Protein AF-A0A7C2A6A9-F1 (afdb_monomer_lite)

pLDDT: mean 86.26, std 9.75, range [48.38, 95.75]

Secondary structure (DSSP, 8-state):
----HHHHHHHHHHHHHHHHHHHHHHHHH-HHHHHHHHHHHHT---TTS-----HHHHHHHHHHHHHHHHHHHHHHHH--

Foldseek 3Di:
DLDPLQVQLLVQLVVQLVVLVVLLVCCVVPVQVSQVVVCVVVVHPCNPPPDDCDPVNSVVCSVVRSVVRSVVSSVVSVVD

Sequence (80 aa):
MKLNSANFALAASLTTAIVWVACSFLVVMLPQATMIASGDMIHMDIQNMMWSLTLSGFIKGLILWSLSVGLSAWIFCGNI

InterPro domains:
  IPR044020 Protein of unknown function DUF5676 [PF18926] (4-77)

Radius of gyration: 15.55 Å; chains: 1; bounding box: 36×20×37 Å

Organism: NCBI:txid230105

Structure (mmCIF, N/CA/C/O backbone):
data_AF-A0A7C2A6A9-F1
#
_entry.id   AF-A0A7C2A6A9-F1
#
loop_
_atom_site.group_PDB
_atom_site.id
_atom_site.type_symbol
_atom_site.label_atom_id
_atom_site.label_alt_id
_atom_site.label_comp_id
_atom_site.label_asym_id
_atom_site.label_entity_id
_atom_site.label_seq_id
_atom_site.pdbx_PDB_ins_code
_atom_site.Cartn_x
_atom_site.Cartn_y
_atom_site.Cartn_z
_atom_site.occupancy
_atom_site.B_iso_or_equiv
_atom_site.auth_seq_id
_atom_site.auth_comp_id
_atom_site.auth_asym_id
_atom_site.auth_atom_id
_atom_site.pdbx_PDB_model_num
ATOM 1 N N . MET A 1 1 ? -25.542 -2.587 15.384 1.00 48.38 1 MET A N 1
ATOM 2 C CA . MET A 1 1 ? -24.757 -3.755 15.852 1.00 48.38 1 MET A CA 1
ATOM 3 C C . MET A 1 1 ? -23.771 -3.265 16.902 1.00 48.38 1 MET A C 1
ATOM 5 O O . MET A 1 1 ? -23.168 -2.231 16.666 1.00 48.38 1 MET A O 1
ATOM 9 N N . LYS A 1 2 ? -23.608 -3.957 18.038 1.00 58.22 2 LYS A N 1
ATOM 10 C CA . LYS A 1 2 ? -22.523 -3.674 18.998 1.00 58.22 2 LYS A CA 1
ATOM 11 C C . LYS A 1 2 ? -21.208 -4.185 18.404 1.00 58.22 2 LYS A C 1
ATOM 13 O O . LYS A 1 2 ? -20.841 -5.336 18.622 1.00 58.22 2 LYS A O 1
ATOM 18 N N . LEU A 1 3 ? -20.561 -3.373 17.577 1.00 64.88 3 LEU A N 1
ATOM 19 C CA . LEU A 1 3 ? -19.257 -3.702 17.013 1.00 64.88 3 LEU A CA 1
ATOM 20 C C . LEU A 1 3 ? -18.178 -3.300 18.013 1.00 64.88 3 LEU A C 1
ATOM 22 O O . LEU A 1 3 ? -18.117 -2.160 18.458 1.00 64.88 3 LEU A O 1
ATOM 26 N N . ASN A 1 4 ? -17.336 -4.260 18.386 1.00 83.06 4 ASN A N 1
ATOM 27 C CA . ASN A 1 4 ? -16.139 -3.958 19.151 1.00 83.06 4 ASN A CA 1
ATOM 28 C C . ASN A 1 4 ? -15.177 -3.202 18.223 1.00 83.06 4 ASN A C 1
ATOM 30 O O . ASN A 1 4 ? -14.650 -3.779 17.269 1.00 83.06 4 ASN A O 1
ATOM 34 N N . SER A 1 5 ? -14.989 -1.911 18.496 1.00 80.94 5 SER A N 1
ATOM 35 C CA . SER A 1 5 ? -14.206 -0.992 17.667 1.00 80.94 5 SER A CA 1
ATOM 36 C C . SER A 1 5 ? -12.761 -1.452 17.475 1.00 80.94 5 SER A C 1
ATOM 38 O O . SER A 1 5 ? -12.215 -1.292 16.386 1.00 80.94 5 SER A O 1
ATOM 40 N N . ALA A 1 6 ? -12.161 -2.093 18.482 1.00 82.88 6 ALA A N 1
ATOM 41 C CA . ALA A 1 6 ? -10.813 -2.646 18.383 1.00 82.88 6 ALA A CA 1
ATOM 42 C C . ALA A 1 6 ? -10.759 -3.855 17.434 1.00 82.88 6 ALA A C 1
ATOM 44 O O . ALA A 1 6 ? -9.895 -3.916 16.560 1.00 82.88 6 ALA A O 1
ATOM 45 N N . ASN A 1 7 ? -11.714 -4.784 17.545 1.00 85.94 7 ASN A N 1
ATOM 46 C CA . ASN A 1 7 ? -11.777 -5.948 16.654 1.00 85.94 7 ASN A CA 1
ATOM 47 C C . ASN A 1 7 ? -12.060 -5.538 15.202 1.00 85.94 7 ASN A C 1
ATOM 49 O O . ASN A 1 7 ? -11.493 -6.117 14.277 1.00 85.94 7 ASN A O 1
ATOM 53 N N . PHE A 1 8 ? -12.907 -4.525 14.996 1.00 88.44 8 PHE A N 1
ATOM 54 C CA . PHE A 1 8 ? -13.186 -3.990 13.665 1.00 88.44 8 PHE A CA 1
ATOM 55 C C . PHE A 1 8 ? -11.966 -3.280 13.068 1.00 88.44 8 PHE A C 1
ATOM 57 O O . PHE A 1 8 ? -11.613 -3.543 11.922 1.00 88.44 8 PHE A O 1
ATOM 64 N N . ALA A 1 9 ? -11.279 -2.444 13.852 1.00 88.50 9 ALA A N 1
ATOM 65 C CA . ALA A 1 9 ? -10.056 -1.776 13.416 1.00 88.50 9 ALA A CA 1
ATOM 66 C C . ALA A 1 9 ? -8.952 -2.775 13.032 1.00 88.50 9 ALA A C 1
ATOM 68 O O . ALA A 1 9 ? -8.287 -2.586 12.014 1.00 88.50 9 ALA A O 1
ATOM 69 N N . LEU A 1 10 ? -8.796 -3.865 13.795 1.00 89.56 10 LEU A N 1
ATOM 70 C CA . LEU A 1 10 ? -7.862 -4.944 13.458 1.00 89.56 10 LEU A CA 1
ATOM 71 C C . LEU A 1 10 ? -8.266 -5.698 12.189 1.00 89.56 10 LEU A C 1
ATOM 73 O O . LEU A 1 10 ? -7.418 -5.968 11.345 1.00 89.56 10 LEU A O 1
ATOM 77 N N . ALA A 1 11 ? -9.548 -6.017 12.012 1.00 92.00 11 ALA A N 1
ATOM 78 C CA . ALA A 1 11 ? -10.014 -6.662 10.786 1.00 92.00 11 ALA A CA 1
ATOM 79 C C . ALA A 1 11 ? -9.810 -5.758 9.554 1.00 92.00 11 ALA A C 1
ATOM 81 O O . ALA A 1 11 ? -9.387 -6.226 8.494 1.00 92.00 11 ALA A O 1
ATOM 82 N N . ALA A 1 12 ? -10.059 -4.453 9.694 1.00 92.62 12 ALA A N 1
ATOM 83 C CA . ALA A 1 12 ? -9.877 -3.467 8.633 1.00 92.62 12 ALA A CA 1
ATOM 84 C C . ALA A 1 12 ? -8.395 -3.273 8.260 1.00 92.62 12 ALA A C 1
ATOM 86 O O . ALA A 1 12 ? -8.055 -3.202 7.077 1.00 92.62 12 ALA A O 1
ATOM 87 N N . SER A 1 13 ? -7.489 -3.242 9.242 1.00 92.31 13 SER A N 1
ATOM 88 C CA . SER A 1 13 ? -6.051 -3.144 8.964 1.00 92.31 13 SER A CA 1
ATOM 89 C C . SER A 1 13 ? -5.507 -4.417 8.310 1.00 92.31 13 SER A C 1
ATOM 91 O O . SER A 1 13 ? -4.744 -4.326 7.349 1.00 92.31 13 SER A O 1
ATOM 93 N N . LEU A 1 14 ? -5.951 -5.601 8.752 1.00 94.00 14 LEU A N 1
ATOM 94 C CA . LEU A 1 14 ? -5.513 -6.880 8.186 1.00 94.00 14 LEU A CA 1
ATOM 95 C C . LEU A 1 14 ? -5.983 -7.059 6.736 1.00 94.00 14 LEU A C 1
ATOM 97 O O . LEU A 1 14 ? -5.214 -7.472 5.871 1.00 94.00 14 LEU A O 1
ATOM 101 N N . THR A 1 15 ? -7.239 -6.715 6.453 1.00 94.81 15 THR A N 1
ATOM 102 C CA . THR A 1 15 ? -7.781 -6.751 5.085 1.00 94.81 15 THR A CA 1
ATOM 103 C C . THR A 1 15 ? -7.053 -5.767 4.174 1.00 94.81 15 THR A C 1
ATOM 105 O O . THR A 1 15 ? -6.672 -6.139 3.065 1.00 94.81 15 THR A O 1
ATOM 108 N N . THR A 1 16 ? -6.761 -4.559 4.661 1.00 94.94 16 THR A N 1
ATOM 109 C CA . THR A 1 16 ? -5.950 -3.571 3.929 1.00 94.94 16 THR A CA 1
ATOM 110 C C . THR A 1 16 ? -4.551 -4.101 3.624 1.00 94.94 16 THR A C 1
ATOM 112 O O . THR A 1 16 ? -4.084 -3.965 2.495 1.00 94.94 16 THR A O 1
ATOM 115 N N . ALA A 1 17 ? -3.902 -4.760 4.588 1.00 94.38 17 ALA A N 1
ATOM 116 C CA . ALA A 1 17 ? -2.592 -5.370 4.387 1.00 94.38 17 ALA A CA 1
ATOM 117 C C . ALA A 1 17 ? -2.623 -6.431 3.275 1.00 94.38 17 ALA A C 1
ATOM 119 O O . ALA A 1 17 ? -1.774 -6.415 2.385 1.00 94.38 17 ALA A O 1
ATOM 120 N N . ILE A 1 18 ? -3.627 -7.314 3.279 1.00 95.75 18 ILE A N 1
ATOM 121 C CA . ILE A 1 18 ? -3.793 -8.355 2.251 1.00 95.75 18 ILE A CA 1
ATOM 122 C C . ILE A 1 18 ? -4.000 -7.727 0.867 1.00 95.75 18 ILE A C 1
ATOM 124 O O . ILE A 1 18 ? -3.324 -8.106 -0.092 1.00 95.75 18 ILE A O 1
ATOM 128 N N . VAL A 1 19 ? -4.896 -6.741 0.767 1.00 95.00 19 VAL A N 1
ATOM 129 C CA . VAL A 1 19 ? -5.167 -6.028 -0.490 1.00 95.00 19 VAL A CA 1
ATOM 130 C C . VAL A 1 19 ? -3.913 -5.309 -0.986 1.00 95.00 19 VAL A C 1
ATOM 132 O O . VAL A 1 19 ? -3.597 -5.390 -2.169 1.00 95.00 19 VAL A O 1
ATOM 135 N N . TRP A 1 20 ? -3.140 -4.678 -0.098 1.00 94.00 20 TRP A N 1
ATOM 136 C CA . TRP A 1 20 ? -1.879 -4.027 -0.456 1.00 94.00 20 TRP A CA 1
ATOM 137 C C . TRP A 1 20 ? -0.867 -5.001 -1.067 1.00 94.00 20 TRP A C 1
ATOM 139 O O . TRP A 1 20 ? -0.244 -4.675 -2.082 1.00 94.00 20 TRP A O 1
ATOM 149 N N . VAL A 1 21 ? -0.706 -6.196 -0.485 1.00 94.50 21 VAL A N 1
ATOM 150 C CA . VAL A 1 21 ? 0.191 -7.226 -1.037 1.00 94.50 21 VAL A CA 1
ATOM 151 C C . VAL A 1 21 ? -0.268 -7.656 -2.428 1.00 94.50 21 VAL A C 1
ATOM 153 O O . VAL A 1 21 ? 0.547 -7.684 -3.352 1.00 94.50 21 VAL A O 1
ATOM 156 N N . ALA A 1 22 ? -1.564 -7.926 -2.602 1.00 94.50 22 ALA A N 1
ATOM 157 C CA . ALA A 1 22 ? -2.123 -8.306 -3.897 1.00 94.50 22 ALA A CA 1
ATOM 158 C C . ALA A 1 22 ? -1.937 -7.199 -4.952 1.00 94.50 22 ALA A C 1
ATOM 160 O O . ALA A 1 22 ? -1.471 -7.469 -6.059 1.00 94.50 22 ALA A O 1
ATOM 161 N N . CYS A 1 23 ? -2.221 -5.943 -4.601 1.00 91.50 23 CYS A N 1
ATOM 162 C CA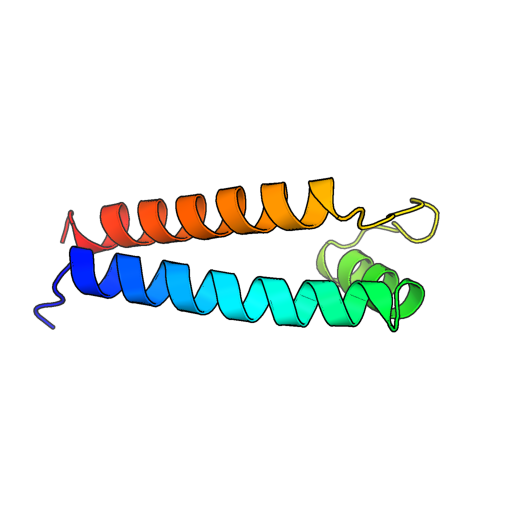 . CYS A 1 23 ? -2.036 -4.803 -5.497 1.00 91.50 23 CYS A CA 1
ATOM 163 C C . CYS A 1 23 ? -0.560 -4.588 -5.854 1.00 91.50 23 CYS A C 1
ATOM 165 O O . CYS A 1 23 ? -0.234 -4.373 -7.018 1.00 91.50 23 CYS A O 1
ATOM 167 N N . SER A 1 24 ? 0.348 -4.702 -4.883 1.00 90.94 24 SER A N 1
ATOM 168 C CA . SER A 1 24 ? 1.789 -4.557 -5.128 1.00 90.94 24 SER A CA 1
ATOM 169 C C . SER A 1 24 ? 2.318 -5.645 -6.061 1.00 90.94 24 SER A C 1
ATOM 171 O O . SER A 1 24 ? 3.144 -5.369 -6.928 1.00 90.94 24 SER A O 1
ATOM 173 N N . PHE A 1 25 ? 1.808 -6.872 -5.927 1.00 91.31 25 PHE A N 1
ATOM 174 C CA . PHE A 1 25 ? 2.132 -7.967 -6.837 1.00 91.31 25 PHE A CA 1
ATOM 175 C C . PHE A 1 25 ? 1.682 -7.669 -8.276 1.00 91.31 25 PHE A C 1
ATOM 177 O O . PHE A 1 25 ? 2.458 -7.858 -9.214 1.00 91.31 25 PHE A O 1
ATOM 184 N N . LEU A 1 26 ? 0.467 -7.140 -8.456 1.00 89.88 26 LEU A N 1
ATOM 185 C CA . LEU A 1 26 ? -0.044 -6.736 -9.772 1.00 89.88 26 LEU A CA 1
ATOM 186 C C . LEU A 1 26 ? 0.794 -5.620 -10.406 1.00 89.88 26 LEU A C 1
ATOM 188 O O . LEU A 1 26 ? 1.072 -5.684 -11.600 1.00 89.88 26 LEU A O 1
ATOM 192 N N . VAL A 1 27 ? 1.245 -4.643 -9.616 1.00 89.31 27 VAL A N 1
ATOM 193 C CA . VAL A 1 27 ? 2.120 -3.558 -10.097 1.00 89.31 27 VAL A CA 1
ATOM 194 C C . VAL A 1 27 ? 3.462 -4.099 -10.602 1.00 89.31 27 VAL A C 1
ATOM 196 O O . VAL A 1 27 ? 3.971 -3.616 -11.608 1.00 89.31 27 VAL A O 1
ATOM 199 N N . VAL A 1 28 ? 4.030 -5.123 -9.955 1.00 88.62 28 VAL A N 1
ATOM 200 C CA . VAL A 1 28 ? 5.292 -5.742 -10.403 1.00 88.62 28 VAL A CA 1
ATOM 201 C C . VAL A 1 28 ? 5.100 -6.579 -11.671 1.00 88.62 28 VAL A C 1
ATOM 203 O O . VAL A 1 28 ? 5.952 -6.547 -12.555 1.00 88.62 28 VAL A O 1
ATOM 206 N N . MET A 1 29 ? 3.992 -7.318 -11.778 1.00 89.94 29 MET A N 1
ATOM 207 C CA . MET A 1 29 ? 3.723 -8.189 -12.931 1.00 89.94 29 MET A CA 1
ATOM 208 C C . MET A 1 29 ? 3.257 -7.416 -14.171 1.00 89.94 29 MET A C 1
ATOM 210 O O . MET A 1 29 ? 3.593 -7.785 -15.294 1.00 89.94 29 MET A O 1
ATOM 214 N N . LEU A 1 30 ? 2.458 -6.363 -13.977 1.00 90.31 30 LEU A N 1
ATOM 215 C CA . LEU A 1 30 ? 1.761 -5.625 -15.035 1.00 90.31 30 LEU A CA 1
ATOM 216 C C . LEU A 1 30 ? 1.841 -4.100 -14.802 1.00 90.31 30 LEU A C 1
ATOM 218 O O . LEU A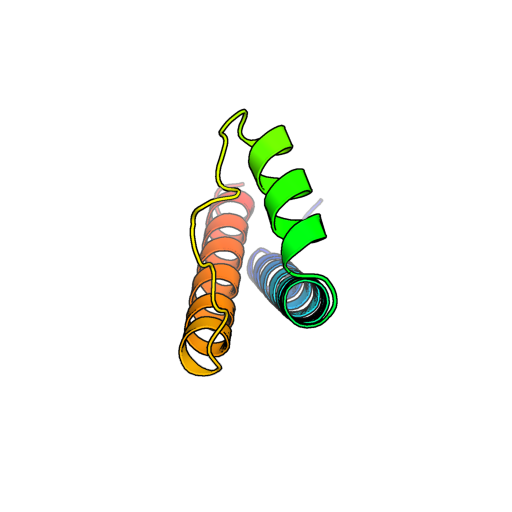 1 30 ? 0.804 -3.432 -14.708 1.00 90.31 30 LEU A O 1
ATOM 222 N N . PRO A 1 31 ? 3.051 -3.513 -14.744 1.00 84.31 31 PRO A N 1
ATOM 223 C CA . PRO A 1 31 ? 3.237 -2.112 -14.362 1.00 84.31 31 PRO A CA 1
ATOM 224 C C . PRO A 1 31 ? 2.455 -1.151 -15.267 1.00 84.31 31 PRO A C 1
ATOM 226 O O . PRO A 1 31 ? 1.697 -0.317 -14.775 1.00 84.31 31 PRO A O 1
ATOM 229 N N . GLN A 1 32 ? 2.534 -1.331 -16.590 1.00 86.06 32 GLN A N 1
ATOM 230 C CA . GLN A 1 32 ? 1.859 -0.454 -17.553 1.00 86.06 32 GLN A CA 1
ATOM 231 C C . GLN A 1 32 ? 0.328 -0.488 -17.413 1.00 86.06 32 GLN A C 1
ATOM 233 O O . GLN A 1 32 ? -0.315 0.558 -17.424 1.00 86.06 32 GLN A O 1
ATOM 238 N N . ALA A 1 33 ? -0.259 -1.678 -17.246 1.00 86.81 33 ALA A N 1
ATOM 239 C CA . ALA A 1 33 ? -1.709 -1.832 -17.130 1.00 86.81 33 ALA A CA 1
ATOM 240 C C . ALA A 1 33 ? -2.238 -1.205 -15.831 1.00 86.81 33 ALA A C 1
ATOM 242 O O . ALA A 1 33 ? -3.262 -0.524 -15.847 1.00 86.81 33 ALA A O 1
ATOM 243 N N . THR A 1 34 ? -1.515 -1.378 -14.717 1.00 87.81 34 THR A N 1
ATOM 244 C CA . THR A 1 34 ? -1.888 -0.760 -13.433 1.00 87.81 34 THR A CA 1
ATOM 245 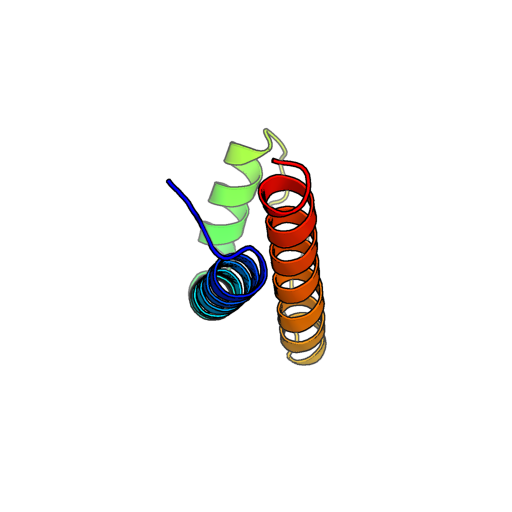C C . THR A 1 34 ? -1.778 0.764 -13.452 1.00 87.81 34 THR A C 1
ATOM 247 O O . THR A 1 34 ? -2.629 1.429 -12.860 1.00 87.81 34 THR A O 1
ATOM 250 N N . MET A 1 35 ? -0.796 1.332 -14.166 1.00 87.50 35 MET A N 1
ATOM 251 C CA . MET A 1 35 ? -0.688 2.784 -14.338 1.00 87.50 35 MET A CA 1
ATOM 252 C C . MET A 1 35 ? -1.826 3.356 -15.182 1.00 87.50 35 MET A C 1
ATOM 254 O O . MET A 1 35 ? -2.392 4.371 -14.791 1.00 87.50 35 MET A O 1
ATOM 258 N N . ILE A 1 36 ? -2.201 2.698 -16.285 1.00 88.62 36 ILE A N 1
ATOM 259 C CA . ILE A 1 36 ? -3.339 3.127 -17.118 1.00 88.62 36 ILE A CA 1
ATOM 260 C C . ILE A 1 36 ? -4.626 3.116 -16.294 1.00 88.62 36 ILE A C 1
ATOM 262 O O . ILE A 1 36 ? -5.294 4.137 -16.181 1.00 88.62 36 ILE A O 1
ATOM 266 N N . ALA A 1 37 ? -4.918 1.991 -15.634 1.00 87.75 37 ALA A N 1
ATOM 267 C CA . ALA A 1 37 ? -6.112 1.862 -14.806 1.00 87.75 37 ALA A CA 1
ATOM 268 C C . ALA A 1 37 ? -6.154 2.907 -13.677 1.00 87.75 37 ALA A C 1
ATOM 270 O O . ALA A 1 37 ? -7.203 3.482 -13.398 1.00 87.75 37 ALA A O 1
ATOM 271 N N . SER A 1 38 ? -5.015 3.176 -13.032 1.00 87.56 38 SER A N 1
ATOM 272 C CA . SER A 1 38 ? -4.939 4.179 -11.962 1.00 87.56 38 SER A CA 1
ATOM 273 C C . SER A 1 38 ? -5.106 5.603 -12.488 1.00 87.56 38 SER A C 1
ATOM 275 O O . SER A 1 38 ? -5.770 6.405 -11.834 1.00 87.56 38 SER A O 1
ATOM 277 N N . GLY A 1 39 ? -4.544 5.906 -13.662 1.00 88.81 39 GLY A N 1
ATOM 278 C CA . GLY A 1 39 ? -4.683 7.197 -14.334 1.00 88.81 39 GLY A CA 1
ATOM 279 C C . GLY A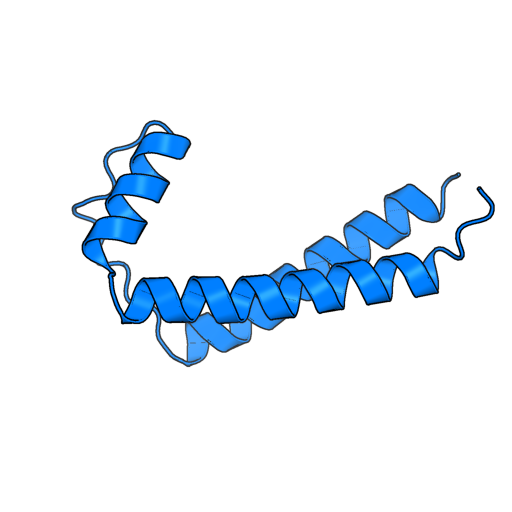 1 39 ? -6.121 7.490 -14.748 1.00 88.81 39 GLY A C 1
ATOM 280 O O . GLY A 1 39 ? -6.636 8.566 -14.444 1.00 88.81 39 GLY A O 1
ATOM 281 N N . ASP A 1 40 ? -6.804 6.500 -15.325 1.00 90.44 40 ASP A N 1
ATOM 282 C CA . ASP A 1 40 ? -8.213 6.615 -15.712 1.00 90.44 40 ASP A CA 1
ATOM 283 C C . ASP A 1 40 ? -9.117 6.891 -14.498 1.00 90.44 40 ASP A C 1
ATOM 285 O O . ASP A 1 40 ? -9.991 7.755 -14.558 1.00 90.44 40 ASP A O 1
ATOM 289 N N . MET A 1 41 ? -8.880 6.224 -13.359 1.00 89.44 41 MET A N 1
ATOM 290 C CA . MET A 1 41 ? -9.680 6.430 -12.140 1.00 89.44 41 MET A CA 1
ATOM 291 C C . MET A 1 41 ? -9.564 7.852 -11.579 1.00 89.44 41 MET A C 1
ATOM 293 O O . MET A 1 41 ? -10.547 8.412 -11.089 1.00 89.44 41 MET A O 1
ATOM 297 N N . ILE A 1 42 ? -8.369 8.439 -11.636 1.00 91.25 42 ILE A N 1
ATOM 298 C CA . ILE A 1 42 ? -8.112 9.789 -11.116 1.00 91.25 42 ILE A CA 1
ATOM 299 C C . ILE A 1 42 ? -8.209 10.871 -12.198 1.00 91.25 42 ILE A C 1
ATOM 301 O O . ILE A 1 42 ? -7.944 12.033 -11.905 1.00 91.25 42 ILE A O 1
ATOM 305 N N . HIS A 1 43 ? -8.618 10.505 -13.419 1.00 91.00 43 HIS A N 1
ATOM 306 C CA . HIS A 1 43 ? -8.712 11.387 -14.585 1.00 91.00 43 HIS A CA 1
ATOM 307 C C . HIS A 1 43 ? -7.394 12.127 -14.898 1.00 91.00 43 HIS A C 1
ATOM 309 O O . HIS A 1 43 ? -7.408 13.309 -15.249 1.00 91.00 43 HIS A O 1
ATOM 315 N N . MET A 1 44 ? -6.245 11.454 -14.764 1.00 86.00 44 MET A N 1
ATOM 316 C CA . MET A 1 44 ? -4.926 12.025 -15.072 1.00 86.00 44 MET A CA 1
ATOM 317 C C . MET A 1 44 ? -4.072 11.087 -15.927 1.00 86.00 44 MET A C 1
ATOM 319 O O . MET A 1 44 ? -4.003 9.887 -15.668 1.00 86.00 44 MET A O 1
ATOM 323 N N . ASP A 1 45 ? -3.341 11.658 -16.891 1.00 84.25 45 ASP A N 1
ATOM 324 C CA . ASP A 1 45 ? -2.290 10.935 -17.610 1.00 84.25 45 ASP A CA 1
ATOM 325 C C . ASP A 1 45 ? -1.047 10.806 -16.723 1.00 84.25 45 ASP A C 1
ATOM 327 O O . ASP A 1 45 ? -0.315 11.768 -16.488 1.00 84.25 45 ASP A O 1
ATOM 331 N N . ILE A 1 46 ? -0.828 9.602 -16.202 1.00 85.56 46 ILE A N 1
ATOM 332 C CA . ILE A 1 46 ? 0.350 9.256 -15.394 1.00 85.56 46 ILE A CA 1
ATOM 333 C C . ILE A 1 46 ? 1.250 8.236 -16.098 1.00 85.56 46 ILE A C 1
ATOM 335 O O . ILE A 1 46 ? 2.167 7.694 -15.485 1.00 85.56 46 ILE A O 1
ATOM 339 N N . GLN A 1 47 ? 1.033 7.989 -17.395 1.00 78.19 47 GLN A N 1
ATOM 340 C CA . GLN A 1 47 ? 1.753 6.966 -18.163 1.00 78.19 47 GLN A CA 1
ATOM 341 C C . GLN A 1 47 ? 3.264 7.228 -18.255 1.00 78.19 47 GLN A C 1
ATOM 343 O O . GLN A 1 47 ? 4.047 6.288 -18.385 1.00 78.19 47 GLN A O 1
ATOM 348 N N . ASN A 1 48 ? 3.673 8.497 -18.171 1.00 74.75 48 ASN A N 1
ATOM 349 C CA . ASN A 1 48 ? 5.076 8.915 -18.209 1.00 74.75 48 ASN A CA 1
ATOM 350 C C . ASN A 1 48 ? 5.728 9.021 -16.817 1.00 74.75 48 ASN A C 1
ATOM 352 O O . ASN A 1 48 ? 6.922 9.312 -16.720 1.00 74.75 48 ASN A O 1
ATOM 356 N N . MET A 1 49 ? 4.990 8.781 -15.726 1.00 74.62 49 MET A N 1
ATOM 357 C CA . MET A 1 49 ? 5.611 8.637 -14.411 1.00 74.62 49 MET A CA 1
ATOM 358 C C . MET A 1 49 ? 6.252 7.250 -14.334 1.00 74.62 49 MET A C 1
ATOM 360 O O . MET A 1 49 ? 5.560 6.242 -14.325 1.00 74.62 49 MET A O 1
ATOM 364 N N . MET A 1 50 ? 7.582 7.175 -14.240 1.00 67.94 50 MET A N 1
ATOM 365 C CA . MET A 1 50 ? 8.278 5.921 -13.922 1.00 67.94 50 MET A CA 1
ATOM 366 C C . MET A 1 50 ? 7.972 5.507 -12.472 1.00 67.94 50 MET A C 1
ATOM 368 O O . MET A 1 50 ? 8.770 5.729 -11.559 1.00 67.94 50 MET A O 1
ATOM 372 N N . TRP A 1 51 ? 6.797 4.927 -12.233 1.00 70.06 51 TRP A N 1
ATOM 373 C CA . TRP A 1 51 ? 6.438 4.338 -10.947 1.00 70.06 51 TRP A CA 1
ATOM 374 C C . TRP A 1 51 ? 7.163 3.005 -10.774 1.00 70.06 51 TRP A C 1
ATOM 376 O O . TRP A 1 51 ? 6.761 1.973 -11.301 1.00 70.06 51 TRP A O 1
ATOM 386 N N . SER A 1 52 ? 8.261 3.041 -10.018 1.00 75.06 52 SER A N 1
ATOM 387 C CA . SER A 1 52 ? 8.981 1.845 -9.587 1.00 75.06 52 SER A CA 1
ATOM 388 C C . SER A 1 52 ? 8.644 1.525 -8.134 1.00 75.06 52 SER A C 1
ATOM 390 O O . SER A 1 52 ? 8.940 2.302 -7.219 1.00 75.06 52 SER A O 1
ATOM 392 N N . LEU A 1 53 ? 8.022 0.367 -7.912 1.00 80.69 53 LEU A N 1
ATOM 393 C CA . LEU A 1 53 ? 7.696 -0.130 -6.580 1.00 80.69 53 LEU A CA 1
ATOM 394 C C . LEU A 1 53 ? 8.919 -0.854 -6.002 1.00 80.69 53 LEU A C 1
ATOM 396 O O . LEU A 1 53 ? 9.118 -2.051 -6.187 1.00 80.69 53 LEU A O 1
ATOM 400 N N . THR A 1 54 ? 9.780 -0.098 -5.319 1.00 89.56 54 THR A N 1
ATOM 401 C CA . THR A 1 54 ? 10.933 -0.663 -4.601 1.00 89.56 54 THR A CA 1
ATOM 402 C C . THR A 1 54 ? 10.484 -1.421 -3.348 1.00 89.56 54 THR A C 1
ATOM 404 O O . THR A 1 54 ? 9.443 -1.114 -2.766 1.00 89.56 54 THR A O 1
ATOM 407 N N . LEU A 1 55 ? 11.304 -2.360 -2.862 1.00 88.12 55 LEU A N 1
ATOM 408 C CA . LEU A 1 55 ? 11.034 -3.096 -1.615 1.00 88.12 55 LEU A CA 1
ATOM 409 C C . LEU A 1 55 ? 10.810 -2.151 -0.416 1.00 88.12 55 LEU A C 1
ATOM 411 O O . LEU A 1 55 ? 9.943 -2.382 0.423 1.00 88.12 55 LEU A O 1
ATOM 415 N N . SER A 1 56 ? 11.562 -1.048 -0.359 1.00 89.94 56 SER A N 1
ATOM 416 C CA . SER A 1 56 ? 11.389 -0.013 0.667 1.00 89.94 56 SER A CA 1
ATOM 417 C C . SER A 1 56 ? 10.028 0.684 0.543 1.00 89.94 56 SER A C 1
ATOM 419 O O . SER A 1 56 ? 9.322 0.848 1.539 1.00 89.94 56 SER A O 1
ATOM 421 N N . GLY A 1 57 ? 9.615 1.031 -0.682 1.00 89.69 57 GLY A N 1
ATOM 422 C CA . GLY A 1 57 ? 8.287 1.586 -0.958 1.00 89.69 57 GLY A CA 1
ATOM 423 C C . GLY A 1 57 ? 7.157 0.631 -0.569 1.00 89.69 57 GLY A C 1
ATOM 424 O O . GLY A 1 57 ? 6.186 1.062 0.050 1.00 89.69 57 GLY A O 1
ATOM 425 N N . PHE A 1 58 ? 7.323 -0.667 -0.841 1.00 92.50 58 PHE A N 1
ATOM 426 C CA . PHE A 1 58 ? 6.372 -1.708 -0.454 1.00 92.50 58 PHE A CA 1
ATOM 427 C C . PHE A 1 58 ? 6.145 -1.762 1.061 1.00 92.50 58 PHE A C 1
ATOM 429 O O . PHE A 1 58 ? 5.001 -1.700 1.507 1.00 92.50 58 PHE A O 1
ATOM 436 N N . ILE A 1 59 ? 7.221 -1.844 1.852 1.00 94.62 59 ILE A N 1
ATOM 437 C CA . ILE A 1 59 ? 7.131 -1.964 3.317 1.00 94.62 59 ILE A CA 1
ATOM 438 C C . ILE A 1 59 ? 6.561 -0.681 3.927 1.00 94.62 59 ILE A C 1
ATOM 440 O O . ILE A 1 59 ? 5.652 -0.738 4.756 1.00 94.62 59 ILE A O 1
ATOM 444 N N . LYS A 1 60 ? 7.062 0.485 3.498 1.00 93.25 60 LYS A N 1
ATOM 445 C CA . LYS A 1 60 ? 6.560 1.779 3.980 1.00 93.25 60 LYS A CA 1
ATOM 446 C C . LYS A 1 60 ? 5.079 1.953 3.657 1.00 93.25 60 LYS A C 1
ATOM 448 O O . LYS A 1 60 ? 4.329 2.388 4.524 1.00 93.25 60 LYS A O 1
ATOM 453 N N . GLY A 1 61 ? 4.666 1.596 2.441 1.00 91.38 61 GLY A N 1
ATOM 454 C CA . GLY A 1 61 ? 3.270 1.647 2.027 1.00 91.38 61 GLY A CA 1
ATOM 455 C C . GLY A 1 61 ? 2.394 0.694 2.837 1.00 91.38 61 GLY A C 1
ATOM 456 O O . GLY A 1 61 ? 1.380 1.134 3.368 1.00 91.38 61 GLY A O 1
ATOM 457 N N . LEU A 1 62 ? 2.818 -0.559 3.031 1.00 92.81 62 LEU A N 1
ATOM 458 C CA . LEU A 1 62 ? 2.082 -1.545 3.829 1.00 92.81 62 LEU A CA 1
ATOM 459 C C . LEU A 1 62 ? 1.797 -1.020 5.241 1.00 92.81 62 LEU A C 1
ATOM 461 O O . LEU A 1 62 ? 0.657 -1.078 5.702 1.00 92.81 62 LEU A O 1
ATOM 465 N N . ILE A 1 63 ? 2.822 -0.490 5.914 1.00 94.44 63 ILE A N 1
ATOM 466 C CA . ILE A 1 63 ? 2.694 0.043 7.274 1.00 94.44 63 ILE A CA 1
ATOM 467 C C . ILE A 1 63 ? 1.791 1.279 7.275 1.00 94.44 63 ILE A C 1
ATOM 469 O O . ILE A 1 63 ? 0.837 1.333 8.049 1.00 94.44 63 ILE A O 1
ATOM 473 N N . LEU A 1 64 ? 2.066 2.252 6.399 1.00 95.19 64 LEU A N 1
ATOM 474 C CA . LEU A 1 64 ? 1.320 3.508 6.339 1.00 95.19 64 LEU A CA 1
ATOM 475 C C . LEU A 1 64 ? -0.172 3.253 6.087 1.00 95.19 64 LEU A C 1
ATOM 477 O O . LEU A 1 64 ? -1.003 3.685 6.878 1.00 95.19 64 LEU A O 1
ATOM 481 N N . TRP A 1 65 ? -0.508 2.500 5.037 1.00 92.06 65 TRP A N 1
ATOM 482 C CA . TRP A 1 65 ? -1.896 2.239 4.655 1.00 92.06 65 TRP A CA 1
ATOM 483 C C . TRP A 1 65 ? -2.646 1.416 5.703 1.00 92.06 65 TRP A C 1
ATOM 485 O O . TRP A 1 65 ? -3.781 1.754 6.043 1.00 92.06 65 TRP A O 1
ATOM 495 N N . SER A 1 66 ? -2.014 0.383 6.271 1.00 92.44 66 SER A N 1
ATOM 496 C CA . SER A 1 66 ? -2.653 -0.452 7.298 1.00 92.44 66 SER A CA 1
ATOM 497 C C . SER A 1 66 ? -2.945 0.337 8.578 1.00 92.44 66 SER A C 1
ATOM 499 O O . SER A 1 66 ? -4.013 0.173 9.171 1.00 92.44 66 SER A O 1
ATOM 501 N N . LEU A 1 67 ? -2.026 1.220 8.993 1.00 93.25 67 LEU A N 1
ATOM 502 C CA . LEU A 1 67 ? -2.226 2.091 10.153 1.00 93.25 67 LEU A CA 1
ATOM 503 C C . LEU A 1 67 ? -3.279 3.167 9.882 1.00 93.25 67 LEU A C 1
ATOM 505 O O . LEU A 1 67 ? -4.129 3.396 10.741 1.00 93.25 67 LEU A O 1
ATOM 509 N N . SER A 1 68 ? -3.261 3.797 8.703 1.00 93.00 68 SER A N 1
ATOM 510 C CA . SER A 1 68 ? -4.259 4.803 8.325 1.00 93.00 68 SER A CA 1
ATOM 511 C C . SER A 1 68 ? -5.672 4.226 8.359 1.00 93.00 68 SER A C 1
ATOM 513 O O . SER A 1 68 ? -6.538 4.797 9.018 1.00 93.00 68 SER A O 1
ATOM 515 N N . VAL A 1 69 ? -5.899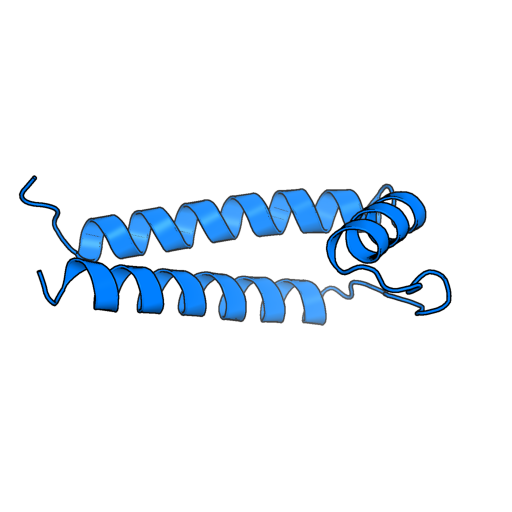 3.067 7.733 1.00 93.12 69 VAL A N 1
ATOM 516 C CA . VAL A 1 69 ? -7.226 2.433 7.725 1.00 93.12 69 VAL A CA 1
ATOM 517 C C . VAL A 1 69 ? -7.631 1.961 9.119 1.00 93.12 69 VAL A C 1
ATOM 519 O O . VAL A 1 69 ? -8.766 2.199 9.529 1.00 93.12 69 VAL A O 1
ATOM 522 N N . GLY A 1 70 ? -6.717 1.340 9.872 1.00 90.31 70 GLY A N 1
ATOM 523 C CA . GLY A 1 70 ? -6.991 0.916 11.246 1.00 90.31 70 GLY A CA 1
ATOM 524 C C . GLY A 1 70 ? -7.390 2.089 12.146 1.00 90.31 70 GLY A C 1
ATOM 525 O O . GLY A 1 70 ? -8.375 1.995 12.879 1.00 90.31 70 GLY A O 1
ATOM 526 N N . LEU A 1 71 ? -6.684 3.220 12.041 1.00 91.69 71 LEU A N 1
ATOM 527 C CA . LEU A 1 71 ? -6.998 4.436 12.788 1.00 91.69 71 LEU A CA 1
ATOM 528 C C . LEU A 1 71 ? -8.345 5.029 12.364 1.00 91.69 71 LEU A C 1
ATOM 530 O O . LEU A 1 71 ? -9.161 5.353 13.225 1.00 91.69 71 LEU A O 1
ATOM 534 N N . SER A 1 72 ? -8.612 5.132 11.059 1.00 90.19 72 SER A N 1
ATOM 535 C CA . SER A 1 72 ? -9.906 5.604 10.557 1.00 90.19 72 SER A CA 1
ATOM 536 C C . SER A 1 72 ? -11.052 4.724 11.062 1.00 90.19 72 SER A C 1
ATOM 538 O O . SER A 1 72 ? -12.014 5.238 11.627 1.00 90.19 72 SER A O 1
ATOM 540 N N . ALA A 1 73 ? -10.933 3.400 10.936 1.00 89.00 73 ALA A N 1
ATOM 541 C CA . ALA A 1 73 ? -11.934 2.444 11.403 1.00 89.00 73 ALA A CA 1
ATOM 542 C C . ALA A 1 73 ? -12.179 2.548 12.917 1.00 89.00 73 ALA A C 1
ATOM 544 O O . ALA A 1 73 ? -13.328 2.497 13.363 1.00 89.00 73 ALA A O 1
ATOM 545 N N . TRP A 1 74 ? -11.116 2.744 13.701 1.00 86.94 74 TRP A N 1
ATOM 546 C CA . TRP A 1 74 ? -11.222 2.945 15.141 1.00 86.94 74 TRP A CA 1
ATOM 547 C C . TRP A 1 74 ? -11.951 4.244 15.494 1.00 86.94 74 TRP A C 1
ATOM 549 O O . TRP A 1 74 ? -12.844 4.219 16.336 1.00 86.94 74 TRP A O 1
ATOM 559 N N . ILE A 1 75 ? -11.640 5.357 14.818 1.00 87.50 75 ILE A N 1
ATOM 560 C CA . ILE A 1 75 ? -12.313 6.644 15.045 1.00 87.50 75 ILE A CA 1
ATOM 561 C C . ILE A 1 75 ? -13.801 6.541 14.694 1.00 87.50 75 ILE A C 1
ATOM 563 O O . ILE A 1 75 ? -14.645 6.923 15.502 1.00 87.50 75 ILE A O 1
ATOM 567 N N . PHE A 1 76 ? -14.153 5.994 13.529 1.00 83.94 76 PHE A N 1
ATOM 568 C CA . PHE A 1 76 ? -15.557 5.909 13.113 1.00 83.94 76 PHE A CA 1
ATOM 569 C C . PHE A 1 76 ? -16.384 4.962 13.990 1.00 83.94 76 PHE A C 1
ATOM 571 O O . PHE A 1 76 ? -17.538 5.259 14.283 1.00 83.94 76 PHE A O 1
ATOM 578 N N . CYS A 1 77 ? -15.808 3.841 14.433 1.00 77.06 77 CYS A N 1
ATOM 579 C CA . CYS A 1 77 ? -16.521 2.864 15.257 1.00 77.06 77 CYS A CA 1
ATOM 580 C C . CYS A 1 77 ? -16.447 3.166 16.765 1.00 77.06 77 CYS A C 1
ATOM 582 O O . CYS A 1 77 ? -17.230 2.612 17.526 1.00 77.06 77 CYS A O 1
ATOM 584 N N . GLY A 1 78 ? -15.493 3.985 17.216 1.00 67.38 78 GLY A N 1
ATOM 585 C CA . GLY A 1 78 ? -15.314 4.354 18.624 1.00 67.38 78 GLY A CA 1
ATOM 586 C C . GLY A 1 78 ? -16.124 5.573 19.074 1.00 67.38 78 GLY A C 1
ATOM 587 O O . GLY A 1 78 ? -16.265 5.780 20.274 1.00 67.38 78 GLY A O 1
ATOM 588 N N . ASN A 1 79 ? -16.651 6.369 18.137 1.00 60.34 79 ASN A N 1
ATOM 589 C CA . ASN A 1 79 ? -17.487 7.548 18.415 1.00 60.34 79 ASN A CA 1
ATOM 590 C C . ASN A 1 79 ? -19.002 7.287 18.233 1.00 60.34 79 ASN A C 1
ATOM 592 O O . ASN A 1 79 ? -19.787 8.236 18.229 1.00 60.34 79 ASN A O 1
ATOM 596 N N . ILE A 1 80 ? -19.407 6.024 18.061 1.00 55.00 80 ILE A N 1
ATOM 597 C CA . ILE A 1 80 ? -20.795 5.536 17.935 1.00 55.00 80 ILE A CA 1
ATOM 598 C C . ILE A 1 80 ? -21.077 4.545 19.062 1.00 55.00 80 ILE A C 1
ATOM 600 O O . ILE A 1 80 ? -22.208 4.574 19.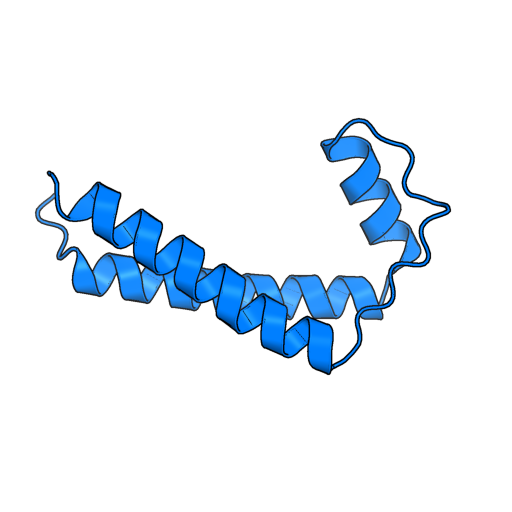595 1.00 55.00 80 ILE A O 1
#